Protein AF-A0A5B1BKV6-F1 (afdb_monomer_lite)

Structure (mmCIF, N/CA/C/O backbone):
data_AF-A0A5B1BKV6-F1
#
_entry.id   AF-A0A5B1BKV6-F1
#
loop_
_atom_site.group_PDB
_atom_site.id
_atom_site.type_symbol
_atom_site.label_atom_id
_atom_site.label_alt_id
_atom_site.label_comp_id
_atom_site.label_asym_id
_atom_site.label_entity_id
_atom_site.label_seq_id
_atom_site.pdbx_PDB_ins_code
_atom_site.Cartn_x
_atom_site.Cartn_y
_atom_site.Cartn_z
_atom_site.occupancy
_atom_site.B_iso_or_equiv
_atom_site.auth_seq_id
_atom_site.auth_comp_id
_atom_site.auth_asym_id
_atom_site.auth_atom_id
_atom_site.pdbx_PDB_model_num
ATOM 1 N N . MET A 1 1 ? 5.006 -8.415 22.765 1.00 54.56 1 MET A N 1
ATOM 2 C CA . MET A 1 1 ? 5.811 -8.311 21.528 1.00 54.56 1 MET A CA 1
ATOM 3 C C . MET A 1 1 ? 5.985 -6.823 21.275 1.00 54.56 1 MET A C 1
ATOM 5 O O . MET A 1 1 ? 4.999 -6.118 21.429 1.00 54.56 1 MET A O 1
ATOM 9 N N . THR A 1 2 ? 7.197 -6.319 21.051 1.00 62.88 2 THR A N 1
ATOM 10 C CA . THR A 1 2 ? 7.421 -4.877 20.817 1.00 62.88 2 THR A CA 1
ATOM 11 C C . THR A 1 2 ? 7.081 -4.514 19.367 1.00 62.88 2 THR A C 1
ATOM 13 O O . THR A 1 2 ? 7.150 -5.390 18.504 1.00 62.88 2 THR A O 1
ATOM 16 N N . ALA A 1 3 ? 6.753 -3.247 19.082 1.00 63.59 3 ALA A N 1
ATOM 17 C CA . ALA A 1 3 ? 6.485 -2.768 17.716 1.00 63.59 3 ALA A CA 1
ATOM 18 C C . ALA A 1 3 ? 7.642 -3.103 16.749 1.00 63.59 3 ALA A C 1
ATOM 20 O O . ALA A 1 3 ? 7.423 -3.641 15.666 1.00 63.59 3 ALA A O 1
ATOM 21 N N . ALA A 1 4 ? 8.888 -2.943 17.211 1.00 63.50 4 ALA A N 1
ATOM 22 C CA . ALA A 1 4 ? 10.088 -3.338 16.471 1.00 63.50 4 ALA A CA 1
ATOM 23 C C . ALA A 1 4 ? 10.109 -4.836 16.095 1.00 63.50 4 ALA A C 1
ATOM 25 O O . ALA A 1 4 ? 10.379 -5.188 14.949 1.00 63.50 4 ALA A O 1
ATOM 26 N N . ALA A 1 5 ? 9.756 -5.729 17.029 1.00 63.16 5 ALA A N 1
ATOM 27 C CA . ALA A 1 5 ? 9.728 -7.170 16.767 1.00 63.16 5 ALA A CA 1
ATOM 28 C C . ALA A 1 5 ? 8.614 -7.574 15.781 1.00 63.16 5 ALA A C 1
ATOM 30 O O . ALA A 1 5 ? 8.755 -8.555 15.051 1.00 63.16 5 ALA A O 1
ATOM 31 N N . GLN A 1 6 ? 7.507 -6.828 15.748 1.00 66.25 6 GLN A N 1
ATOM 32 C CA . GLN A 1 6 ? 6.404 -7.054 14.814 1.00 66.25 6 GLN A CA 1
ATOM 33 C C . GLN A 1 6 ? 6.766 -6.595 13.391 1.00 66.25 6 GLN A C 1
ATOM 35 O O . GLN A 1 6 ? 6.514 -7.323 12.425 1.00 66.25 6 GLN A O 1
ATOM 40 N N . ASN A 1 7 ? 7.454 -5.458 13.267 1.00 72.25 7 ASN A N 1
A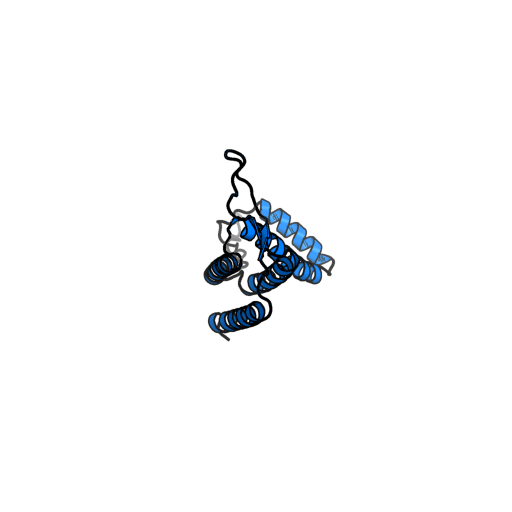TOM 41 C CA . ASN A 1 7 ? 7.959 -4.943 11.991 1.00 72.25 7 ASN A CA 1
ATOM 42 C C . ASN A 1 7 ? 9.016 -5.875 11.370 1.00 72.25 7 ASN A C 1
ATOM 44 O O . ASN A 1 7 ? 9.003 -6.108 10.157 1.00 72.25 7 ASN A O 1
ATOM 48 N N . ASP A 1 8 ? 9.852 -6.517 12.191 1.00 80.06 8 ASP A N 1
ATOM 49 C CA . ASP A 1 8 ? 10.825 -7.515 11.731 1.00 80.06 8 ASP A CA 1
ATOM 50 C C . ASP A 1 8 ? 10.173 -8.746 11.082 1.00 80.06 8 ASP A C 1
ATOM 52 O O . ASP A 1 8 ? 10.667 -9.259 10.069 1.00 80.06 8 ASP A O 1
ATOM 56 N N . ILE A 1 9 ? 9.046 -9.220 11.626 1.00 86.50 9 ILE A N 1
ATOM 57 C CA . ILE A 1 9 ? 8.298 -10.357 11.067 1.00 86.50 9 ILE A CA 1
ATOM 58 C C . ILE A 1 9 ? 7.750 -9.997 9.682 1.00 86.50 9 ILE A C 1
ATOM 60 O O . ILE A 1 9 ? 7.903 -10.776 8.734 1.00 86.50 9 ILE A O 1
ATOM 64 N N . ILE A 1 10 ? 7.164 -8.803 9.545 1.00 85.69 10 ILE A N 1
ATOM 65 C CA . ILE A 1 10 ? 6.648 -8.288 8.270 1.00 85.69 10 ILE A CA 1
ATOM 66 C C . ILE A 1 10 ? 7.789 -8.173 7.248 1.00 85.69 10 ILE A C 1
ATOM 68 O O . ILE A 1 10 ? 7.695 -8.707 6.139 1.00 85.69 10 ILE A O 1
ATOM 72 N N . ALA A 1 11 ? 8.917 -7.576 7.638 1.00 86.31 11 ALA A N 1
ATOM 73 C CA . ALA A 1 11 ? 10.081 -7.420 6.769 1.00 86.31 11 ALA A CA 1
ATOM 74 C C . ALA A 1 11 ? 10.667 -8.768 6.308 1.00 86.31 11 ALA A C 1
ATOM 76 O O . ALA A 1 11 ? 11.107 -8.908 5.160 1.00 86.31 11 ALA A O 1
ATOM 77 N N . GLN A 1 12 ? 10.690 -9.786 7.172 1.00 88.19 12 GLN A N 1
ATOM 78 C CA . GLN A 1 12 ? 11.115 -11.138 6.797 1.00 88.19 12 GLN A CA 1
ATOM 79 C C . GLN A 1 12 ? 10.135 -11.805 5.825 1.00 88.19 12 GLN A C 1
ATOM 81 O O . GLN A 1 12 ? 10.570 -12.386 4.824 1.00 88.19 12 GLN A O 1
ATOM 86 N N . ALA A 1 13 ? 8.828 -11.702 6.080 1.00 91.12 13 ALA A N 1
ATOM 87 C CA . ALA A 1 13 ? 7.797 -12.260 5.209 1.00 91.12 13 ALA A CA 1
ATOM 88 C C . ALA A 1 13 ? 7.852 -11.640 3.804 1.00 91.12 13 ALA A C 1
ATOM 90 O O . ALA A 1 13 ? 7.866 -12.366 2.804 1.00 91.12 13 ALA A O 1
ATOM 91 N N . ARG A 1 14 ? 7.989 -10.312 3.729 1.00 92.81 14 ARG A N 1
ATOM 92 C CA . ARG A 1 14 ? 8.153 -9.563 2.480 1.00 92.81 14 ARG A CA 1
ATOM 93 C C . ARG A 1 14 ? 9.389 -10.007 1.704 1.00 92.81 14 ARG A C 1
ATOM 95 O O . ARG A 1 14 ? 9.282 -10.347 0.526 1.00 92.81 14 ARG A O 1
ATOM 102 N N . ARG A 1 15 ? 10.555 -10.072 2.363 1.00 89.75 15 ARG A N 1
ATOM 103 C CA . ARG A 1 15 ? 11.808 -10.538 1.739 1.00 89.75 15 ARG A CA 1
ATOM 104 C C . ARG A 1 15 ? 11.669 -11.946 1.167 1.00 89.75 15 ARG A C 1
ATOM 106 O O . ARG A 1 15 ? 12.053 -12.178 0.024 1.00 89.75 15 ARG A O 1
ATOM 113 N N . ARG A 1 16 ? 11.076 -12.870 1.930 1.00 93.31 16 ARG A N 1
ATOM 114 C CA . ARG A 1 16 ? 10.832 -14.245 1.475 1.00 93.31 16 ARG A CA 1
ATOM 115 C C . ARG A 1 16 ? 9.914 -14.279 0.253 1.00 93.31 16 ARG A C 1
ATOM 117 O O . ARG A 1 16 ? 10.202 -14.998 -0.700 1.00 93.31 16 ARG A O 1
ATOM 124 N N . TYR A 1 17 ? 8.834 -13.499 0.264 1.00 93.69 17 TYR A N 1
ATOM 125 C CA . TYR A 1 17 ? 7.894 -13.453 -0.852 1.00 93.69 17 TYR A CA 1
ATOM 126 C C . TYR A 1 17 ? 8.541 -12.908 -2.129 1.00 93.69 17 TYR A C 1
ATOM 128 O O . TYR A 1 17 ? 8.431 -13.550 -3.171 1.00 93.69 17 TYR A O 1
ATOM 136 N N . LEU A 1 18 ? 9.235 -11.769 -2.047 1.00 90.81 18 LEU A N 1
ATOM 137 C CA . LEU A 1 18 ? 9.872 -11.124 -3.202 1.00 90.81 18 LEU A CA 1
ATOM 138 C C . LEU A 1 18 ? 11.032 -11.949 -3.773 1.00 90.81 18 LEU A C 1
ATOM 140 O O . LEU A 1 18 ? 11.260 -11.916 -4.978 1.00 90.81 18 LEU A O 1
ATOM 144 N N . ALA A 1 19 ? 11.734 -12.719 -2.936 1.00 90.44 19 ALA A N 1
ATOM 145 C CA . ALA A 1 19 ? 12.752 -13.659 -3.401 1.00 90.44 19 ALA A CA 1
ATOM 146 C C . ALA A 1 19 ? 12.149 -14.805 -4.232 1.00 90.44 19 ALA A C 1
ATOM 148 O O . ALA A 1 19 ? 12.733 -15.214 -5.231 1.00 90.44 19 ALA A O 1
ATOM 149 N N . ALA A 1 20 ? 10.976 -15.309 -3.836 1.00 92.25 20 ALA A N 1
ATOM 150 C CA . ALA A 1 20 ? 10.273 -16.369 -4.560 1.00 92.25 20 ALA A CA 1
ATOM 151 C C . ALA A 1 20 ? 9.457 -15.852 -5.761 1.00 92.25 20 ALA A C 1
ATOM 153 O O . ALA A 1 20 ? 9.204 -16.602 -6.699 1.00 92.25 20 ALA A O 1
ATOM 154 N N . ASN A 1 21 ? 9.042 -14.583 -5.731 1.00 91.38 21 ASN A N 1
ATOM 155 C CA . ASN A 1 21 ? 8.160 -13.956 -6.717 1.00 91.38 21 ASN A CA 1
ATOM 156 C C . ASN A 1 21 ? 8.748 -12.602 -7.149 1.00 91.38 21 ASN A C 1
ATOM 158 O O . ASN A 1 21 ? 8.219 -11.553 -6.766 1.00 91.38 21 ASN A O 1
ATOM 162 N N . PRO A 1 22 ? 9.868 -12.596 -7.895 1.00 86.31 22 PRO A N 1
ATOM 163 C CA . PRO A 1 22 ? 10.476 -11.353 -8.339 1.00 86.31 22 PRO A CA 1
ATOM 164 C C . PRO A 1 22 ? 9.510 -10.592 -9.252 1.00 86.31 22 PRO A C 1
ATOM 166 O O . PRO A 1 22 ? 8.903 -11.178 -10.150 1.00 86.31 22 PRO A O 1
ATOM 169 N N . LEU A 1 23 ? 9.393 -9.278 -9.040 1.00 84.50 23 LEU A N 1
ATOM 170 C CA . LEU A 1 23 ? 8.599 -8.411 -9.907 1.00 84.50 23 LEU A CA 1
ATOM 171 C C . LEU A 1 23 ? 9.153 -8.490 -11.330 1.00 84.50 23 LEU A C 1
ATOM 173 O O . LEU A 1 23 ? 10.286 -8.078 -11.593 1.00 84.50 23 LEU A O 1
ATOM 177 N N . ARG A 1 24 ? 8.348 -9.009 -12.256 1.00 87.12 24 ARG A N 1
ATOM 178 C CA . ARG A 1 24 ? 8.741 -9.064 -13.661 1.00 87.12 24 ARG A CA 1
ATOM 179 C C . ARG A 1 24 ? 8.646 -7.669 -14.257 1.00 87.12 24 ARG A C 1
ATOM 181 O O . ARG A 1 24 ? 7.610 -7.016 -14.160 1.00 87.12 24 ARG A O 1
ATOM 188 N N . ILE A 1 25 ? 9.723 -7.233 -14.897 1.00 82.00 25 ILE A N 1
ATOM 189 C CA . ILE A 1 25 ? 9.786 -5.961 -15.612 1.00 82.00 25 ILE A CA 1
ATOM 190 C C . ILE A 1 25 ? 10.032 -6.281 -17.079 1.00 82.00 25 ILE A C 1
ATOM 192 O O . ILE A 1 25 ? 11.061 -6.850 -17.435 1.00 82.00 25 ILE A O 1
ATOM 196 N N . ASN A 1 26 ? 9.069 -5.921 -17.917 1.00 81.44 26 ASN A N 1
ATOM 197 C CA . ASN A 1 26 ? 9.193 -5.995 -19.362 1.00 81.44 26 ASN A CA 1
ATOM 198 C C . ASN A 1 26 ? 9.827 -4.702 -19.879 1.00 81.44 26 ASN A C 1
ATOM 200 O O . ASN A 1 26 ? 9.671 -3.640 -19.277 1.00 81.44 26 ASN A O 1
ATOM 204 N N . SER A 1 27 ? 10.510 -4.773 -21.015 1.00 80.19 27 SER A N 1
ATOM 205 C CA . SER A 1 27 ? 11.039 -3.605 -21.715 1.00 80.19 27 SER A CA 1
ATOM 206 C C . SER A 1 27 ? 10.430 -3.521 -23.108 1.00 80.19 27 SER A C 1
ATOM 208 O O . SER A 1 27 ? 10.460 -4.483 -23.873 1.00 80.19 27 SER A O 1
ATOM 210 N N . ALA A 1 28 ? 9.872 -2.359 -23.435 1.00 78.94 28 ALA A N 1
ATOM 211 C CA . ALA A 1 28 ? 9.449 -2.029 -24.784 1.00 78.94 28 ALA A CA 1
ATOM 212 C C . ALA A 1 28 ? 10.518 -1.135 -25.436 1.00 78.94 28 ALA A C 1
ATOM 214 O O . ALA A 1 28 ? 10.989 -0.188 -24.795 1.00 78.94 28 ALA A O 1
ATOM 215 N N . PRO A 1 29 ? 10.926 -1.411 -26.687 1.00 80.31 29 PRO A N 1
ATOM 216 C CA . PRO A 1 29 ? 11.796 -0.502 -27.417 1.00 80.31 29 PRO A CA 1
ATOM 217 C C . PRO A 1 29 ? 11.074 0.832 -27.631 1.00 80.31 29 PRO A C 1
ATOM 219 O O . PRO A 1 29 ? 9.879 0.862 -27.923 1.00 80.31 29 PRO A O 1
ATOM 222 N N . THR A 1 30 ? 11.806 1.932 -27.495 1.00 83.38 30 THR A N 1
ATOM 223 C CA . THR A 1 30 ? 11.300 3.285 -27.743 1.00 83.38 30 THR A CA 1
ATOM 224 C C . THR A 1 30 ? 12.109 3.944 -28.850 1.00 83.38 30 THR A C 1
ATOM 226 O O . THR A 1 30 ? 13.236 3.543 -29.154 1.00 83.38 30 THR A O 1
ATOM 229 N N . VAL A 1 31 ? 11.523 4.967 -29.464 1.00 84.06 31 VAL A N 1
ATOM 230 C CA . VAL A 1 31 ? 12.185 5.818 -30.451 1.00 84.06 31 VAL A CA 1
ATOM 231 C C . VAL A 1 31 ? 12.031 7.256 -29.986 1.00 84.06 31 VAL A C 1
ATOM 233 O O . VAL A 1 31 ? 10.930 7.681 -29.637 1.00 84.06 31 VAL A O 1
ATOM 236 N N . ASP A 1 32 ? 13.135 7.994 -29.967 1.00 81.12 32 ASP A N 1
ATOM 237 C CA . ASP A 1 32 ? 13.113 9.425 -29.703 1.00 81.12 32 ASP A CA 1
ATOM 238 C C . ASP A 1 32 ? 12.445 10.151 -30.881 1.00 81.12 32 ASP A C 1
ATOM 240 O O . ASP A 1 32 ? 12.893 10.056 -32.026 1.00 81.12 32 ASP A O 1
ATOM 244 N N . ILE A 1 33 ? 11.350 10.863 -30.606 1.00 80.12 33 ILE A N 1
ATOM 245 C CA . ILE A 1 33 ? 10.505 11.478 -31.643 1.00 80.12 33 ILE A CA 1
ATOM 246 C C . ILE A 1 33 ? 11.257 12.584 -32.401 1.00 80.12 33 ILE A C 1
ATOM 248 O O . ILE A 1 33 ? 10.994 12.801 -33.582 1.00 80.12 33 ILE A O 1
ATOM 252 N N . ALA A 1 34 ? 12.206 13.268 -31.755 1.00 83.31 34 ALA A N 1
ATOM 253 C CA . ALA A 1 34 ? 12.939 14.380 -32.355 1.00 83.31 34 ALA A CA 1
ATOM 254 C C . ALA A 1 34 ? 14.072 13.919 -33.289 1.00 83.31 34 ALA A C 1
ATOM 256 O O . ALA A 1 34 ? 14.367 14.583 -34.280 1.00 83.31 34 ALA A O 1
ATOM 257 N N . SER A 1 35 ? 14.713 12.791 -32.983 1.00 86.50 35 SER A N 1
ATOM 258 C CA . SER A 1 35 ? 15.902 12.297 -33.688 1.00 86.50 35 SER A CA 1
ATOM 259 C C . SER A 1 35 ? 15.676 11.016 -34.493 1.00 86.50 35 SER A C 1
ATOM 261 O O . SER A 1 35 ? 16.543 10.646 -35.286 1.00 86.50 35 SER A O 1
ATOM 263 N N . GLY A 1 36 ? 14.550 10.320 -34.296 1.00 82.50 36 GLY A N 1
ATOM 264 C CA . GLY A 1 36 ? 14.230 9.049 -34.955 1.00 82.50 36 GLY A CA 1
ATOM 265 C C . GLY A 1 36 ? 15.143 7.884 -34.551 1.00 82.50 36 GLY A C 1
ATOM 266 O O . GLY A 1 36 ? 15.101 6.821 -35.170 1.00 82.50 36 GLY A O 1
ATOM 267 N N . LYS A 1 37 ? 15.994 8.077 -33.537 1.00 88.50 37 LYS A N 1
ATOM 268 C CA . LYS A 1 37 ? 16.944 7.076 -33.042 1.00 88.50 37 LYS A CA 1
ATOM 269 C C . LYS A 1 37 ? 16.323 6.239 -31.920 1.00 88.50 37 LYS A C 1
ATOM 271 O O . LYS A 1 37 ? 15.388 6.706 -31.268 1.00 88.50 37 LYS A O 1
ATOM 276 N N . PRO A 1 38 ? 16.844 5.024 -31.660 1.00 84.88 38 PRO A N 1
ATOM 277 C CA . PRO A 1 38 ? 16.451 4.254 -30.483 1.00 84.88 38 PRO A CA 1
ATOM 278 C C . PRO A 1 38 ? 16.605 5.097 -29.211 1.00 84.88 38 PRO A C 1
ATOM 280 O O . PRO A 1 38 ? 17.678 5.653 -28.969 1.00 84.88 38 PRO A O 1
ATOM 283 N N . GLY A 1 39 ? 15.523 5.213 -28.443 1.00 83.00 39 GLY A N 1
ATOM 284 C CA . GLY A 1 39 ? 15.503 5.876 -27.142 1.00 83.00 39 GLY A CA 1
ATOM 285 C C . GLY A 1 39 ? 15.813 4.905 -26.000 1.00 83.00 39 GLY A C 1
ATOM 286 O O . GLY A 1 39 ? 16.123 3.730 -26.220 1.00 83.00 39 GLY A O 1
ATOM 287 N N . GLU A 1 40 ? 15.707 5.386 -24.759 1.00 80.19 40 GLU A N 1
ATOM 288 C CA . GLU A 1 40 ? 15.801 4.504 -23.594 1.00 80.19 40 GLU A CA 1
ATOM 289 C C . GLU A 1 40 ? 14.599 3.545 -23.532 1.00 80.19 40 GLU A C 1
ATOM 291 O O . GLU A 1 40 ? 13.452 3.997 -23.627 1.00 80.19 40 GLU A O 1
ATOM 296 N N . PRO A 1 41 ? 14.818 2.225 -23.357 1.00 80.06 41 PRO A N 1
ATOM 297 C CA . PRO A 1 41 ? 13.732 1.255 -23.302 1.00 80.06 41 PRO A CA 1
ATOM 298 C C . PRO A 1 41 ? 12.728 1.596 -22.201 1.00 80.06 41 PRO A C 1
ATOM 300 O O . PRO A 1 41 ? 13.097 1.745 -21.034 1.00 80.06 41 PRO A O 1
ATOM 303 N N . PHE A 1 42 ? 11.447 1.648 -22.555 1.00 80.81 42 PHE A N 1
ATOM 304 C CA . PHE A 1 42 ? 10.382 1.904 -21.596 1.00 80.81 42 PHE A CA 1
ATOM 305 C C . PHE A 1 42 ? 10.140 0.644 -20.767 1.00 80.81 42 PHE A C 1
ATOM 307 O O . PHE A 1 42 ? 9.849 -0.427 -21.310 1.00 80.81 42 PHE A O 1
ATOM 314 N N . ARG A 1 43 ? 10.299 0.753 -19.446 1.00 79.12 43 ARG A N 1
ATOM 315 C CA . ARG A 1 43 ? 10.142 -0.369 -18.518 1.00 79.12 43 ARG A CA 1
ATOM 316 C C . ARG A 1 43 ? 8.700 -0.451 -18.042 1.00 79.12 43 ARG A C 1
ATOM 318 O O . ARG A 1 43 ? 8.195 0.467 -17.409 1.00 79.12 43 ARG A O 1
ATOM 325 N N . ILE A 1 44 ? 8.054 -1.577 -18.322 1.00 80.31 44 ILE A N 1
ATOM 326 C CA . ILE A 1 44 ? 6.677 -1.852 -17.921 1.00 80.31 44 ILE A CA 1
ATOM 327 C C . ILE A 1 44 ? 6.683 -3.030 -16.945 1.00 80.31 44 ILE A C 1
ATOM 329 O O . ILE A 1 44 ? 6.952 -4.163 -17.354 1.00 80.31 44 ILE A O 1
ATOM 333 N N . PRO A 1 45 ? 6.379 -2.812 -15.661 1.00 81.50 45 PRO A N 1
ATOM 334 C CA . PRO A 1 45 ? 6.201 -3.900 -14.712 1.00 81.50 45 PRO A CA 1
ATOM 335 C C . PRO A 1 45 ? 4.9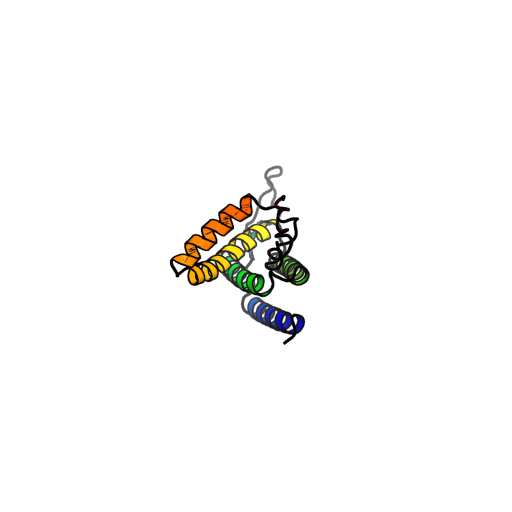99 -4.757 -15.113 1.00 81.50 45 PRO A C 1
ATOM 337 O O . PRO A 1 45 ? 3.997 -4.264 -15.637 1.00 81.50 45 PRO A O 1
ATOM 340 N N . ASN A 1 46 ? 5.076 -6.054 -14.839 1.00 88.44 46 ASN A N 1
ATOM 341 C CA . ASN A 1 46 ? 3.929 -6.928 -14.986 1.00 88.44 46 ASN A CA 1
ATOM 342 C C . ASN A 1 46 ? 2.803 -6.442 -14.061 1.00 88.44 46 ASN A C 1
ATOM 344 O O . ASN A 1 46 ? 2.959 -6.382 -12.840 1.00 88.44 46 ASN A O 1
ATOM 348 N N . ILE A 1 47 ? 1.666 -6.089 -14.661 1.00 84.88 47 ILE A N 1
ATOM 349 C CA . ILE A 1 47 ? 0.535 -5.493 -13.944 1.00 84.88 47 ILE A CA 1
ATOM 350 C C . ILE A 1 47 ? -0.031 -6.462 -12.900 1.00 84.88 47 ILE A C 1
ATOM 352 O O . ILE A 1 47 ? -0.372 -6.030 -11.803 1.00 84.88 47 ILE A O 1
ATOM 356 N N . GLY A 1 48 ? -0.090 -7.762 -13.208 1.00 86.50 48 GLY A N 1
ATOM 357 C CA . GLY A 1 48 ? -0.583 -8.775 -12.272 1.00 86.50 48 GLY A CA 1
ATOM 358 C C . GLY A 1 48 ? 0.304 -8.893 -11.032 1.00 86.50 48 GLY A C 1
ATOM 359 O O . GLY A 1 48 ? -0.195 -8.865 -9.909 1.00 86.50 48 GLY A O 1
ATOM 360 N N . ASP A 1 49 ? 1.624 -8.935 -11.220 1.00 89.25 49 ASP A N 1
ATOM 361 C CA . ASP A 1 49 ? 2.578 -8.979 -10.105 1.00 89.25 49 ASP A CA 1
ATOM 362 C C . ASP A 1 49 ? 2.469 -7.715 -9.238 1.00 89.25 49 ASP A C 1
ATOM 364 O O . ASP A 1 49 ? 2.441 -7.797 -8.008 1.00 89.25 49 ASP A O 1
ATOM 368 N N . MET A 1 50 ? 2.344 -6.543 -9.871 1.00 88.31 50 MET A N 1
ATOM 369 C CA . MET A 1 50 ? 2.195 -5.271 -9.164 1.00 88.31 50 MET A CA 1
ATOM 370 C C . MET A 1 50 ? 0.896 -5.198 -8.362 1.00 88.31 50 MET A C 1
ATOM 372 O O . MET A 1 50 ? 0.905 -4.705 -7.237 1.00 88.31 50 MET A O 1
ATOM 376 N N . GLN A 1 51 ? -0.213 -5.702 -8.906 1.00 89.06 51 GLN A N 1
ATOM 377 C CA . GLN A 1 51 ? -1.482 -5.779 -8.183 1.00 89.06 51 GLN A CA 1
ATOM 378 C C . GLN A 1 51 ? -1.341 -6.625 -6.917 1.00 89.06 51 GLN A C 1
ATOM 380 O O . GLN A 1 51 ? -1.751 -6.197 -5.841 1.00 89.06 51 GLN A O 1
ATOM 385 N N . ILE A 1 52 ? -0.703 -7.794 -7.023 1.00 91.06 52 ILE A N 1
ATOM 386 C CA . ILE A 1 52 ? -0.506 -8.694 -5.882 1.00 91.06 52 ILE A CA 1
ATOM 387 C C . ILE A 1 52 ? 0.400 -8.052 -4.825 1.00 91.06 52 ILE A C 1
ATOM 389 O O . ILE A 1 52 ? 0.080 -8.098 -3.635 1.00 91.06 52 ILE A O 1
ATOM 393 N N . ILE A 1 53 ? 1.520 -7.449 -5.238 1.00 92.44 53 ILE A N 1
ATOM 394 C CA . ILE A 1 53 ? 2.436 -6.756 -4.321 1.00 92.44 53 ILE A CA 1
ATOM 395 C C . ILE A 1 53 ? 1.733 -5.567 -3.660 1.00 92.44 53 ILE A C 1
ATOM 397 O O . ILE A 1 53 ? 1.816 -5.426 -2.443 1.00 92.44 53 ILE A O 1
ATOM 401 N N . GLY A 1 54 ? 0.995 -4.762 -4.427 1.00 91.56 54 GLY A N 1
ATOM 402 C CA . GLY A 1 54 ? 0.209 -3.642 -3.912 1.00 91.56 54 GLY A CA 1
ATOM 403 C C . GLY A 1 54 ? -0.772 -4.094 -2.835 1.00 91.56 54 GLY A C 1
ATOM 404 O O . GLY A 1 54 ? -0.742 -3.571 -1.725 1.00 91.56 54 GLY A O 1
ATOM 405 N N . CYS A 1 55 ? -1.560 -5.141 -3.092 1.00 91.19 55 CYS A N 1
ATOM 406 C CA . CYS A 1 55 ? -2.486 -5.672 -2.092 1.00 91.19 55 CYS A CA 1
ATOM 407 C C . CYS A 1 55 ? -1.782 -6.121 -0.801 1.00 91.19 55 CYS A C 1
ATOM 409 O O . CYS A 1 55 ? -2.292 -5.873 0.289 1.00 91.19 55 CYS A O 1
ATOM 411 N N . LYS A 1 56 ? -0.601 -6.749 -0.903 1.00 92.88 56 LYS A N 1
ATOM 412 C CA . LYS A 1 56 ? 0.196 -7.153 0.270 1.00 92.88 56 LYS A CA 1
ATOM 413 C C . LYS A 1 56 ? 0.701 -5.947 1.054 1.00 92.88 56 LYS A C 1
ATOM 415 O O . LYS A 1 56 ? 0.532 -5.914 2.267 1.00 92.88 56 LYS A O 1
ATOM 420 N N . LEU A 1 57 ? 1.242 -4.946 0.362 1.00 93.44 57 LEU A N 1
ATOM 421 C CA . LEU A 1 57 ? 1.675 -3.693 0.976 1.00 93.44 57 LEU A CA 1
ATOM 422 C C . LEU A 1 57 ? 0.513 -2.947 1.647 1.00 93.44 57 LEU A C 1
ATOM 424 O O . LEU A 1 57 ? 0.743 -2.290 2.653 1.00 93.44 57 LEU A O 1
ATOM 428 N N . GLY A 1 58 ? -0.723 -3.092 1.158 1.00 92.69 58 GLY A N 1
ATOM 429 C CA . GLY A 1 58 ? -1.921 -2.584 1.836 1.00 92.69 58 GLY A CA 1
ATOM 430 C C . GLY A 1 58 ? -2.195 -3.245 3.182 1.00 92.69 58 GLY A C 1
ATOM 431 O O . GLY A 1 58 ? -2.575 -2.558 4.124 1.00 92.69 58 GLY A O 1
ATOM 432 N N . MET A 1 59 ? -1.952 -4.551 3.310 1.00 92.25 59 MET A N 1
ATOM 433 C CA . MET A 1 59 ? -2.073 -5.233 4.605 1.00 92.25 59 MET A CA 1
ATOM 434 C C . MET A 1 59 ? -0.965 -4.802 5.567 1.00 92.25 59 MET A C 1
ATOM 436 O O . MET A 1 59 ? -1.227 -4.628 6.753 1.00 92.25 59 MET A O 1
ATOM 440 N N . GLU A 1 60 ? 0.255 -4.600 5.055 1.00 91.31 60 GLU A N 1
ATOM 441 C CA . GLU A 1 60 ? 1.359 -4.043 5.847 1.00 91.31 60 GLU A CA 1
ATOM 442 C C . GLU A 1 60 ? 1.016 -2.635 6.338 1.00 91.31 60 GLU A C 1
ATOM 444 O O . GLU A 1 60 ? 1.163 -2.365 7.524 1.00 91.31 60 GLU A O 1
ATOM 449 N N . TYR A 1 61 ? 0.482 -1.779 5.460 1.00 91.38 61 TYR A N 1
ATOM 450 C CA . TYR A 1 61 ? 0.080 -0.420 5.813 1.00 91.38 61 TYR A CA 1
ATOM 451 C C . TYR A 1 61 ? -0.960 -0.403 6.938 1.00 91.38 61 TYR A C 1
ATOM 453 O O . TYR A 1 61 ? -0.762 0.297 7.923 1.00 91.38 61 TYR A O 1
ATOM 461 N N . LEU A 1 62 ? -2.014 -1.226 6.866 1.00 89.12 62 LEU A N 1
ATOM 462 C CA . LEU A 1 62 ? -3.022 -1.305 7.937 1.00 89.12 62 LEU A CA 1
ATOM 463 C C . LEU A 1 62 ? -2.435 -1.720 9.295 1.00 89.12 62 LEU A C 1
ATOM 465 O O . LEU A 1 62 ? -2.977 -1.350 10.332 1.00 89.12 62 LEU A O 1
ATOM 469 N N . ALA A 1 63 ? -1.347 -2.492 9.302 1.00 87.50 63 ALA A N 1
ATOM 470 C CA . ALA A 1 63 ? -0.697 -2.921 10.534 1.00 87.50 63 ALA A CA 1
ATOM 471 C C . ALA A 1 63 ? 0.183 -1.832 11.168 1.00 87.50 63 ALA A C 1
ATOM 473 O O . ALA A 1 63 ? 0.454 -1.921 12.362 1.00 87.50 63 ALA A O 1
ATOM 474 N N . ILE A 1 64 ? 0.626 -0.834 10.395 1.00 86.31 64 ILE A N 1
ATOM 475 C CA . ILE A 1 64 ? 1.630 0.159 10.819 1.00 86.31 64 ILE A CA 1
ATOM 476 C C . ILE A 1 64 ? 1.158 1.612 10.688 1.00 86.31 64 ILE A C 1
ATOM 478 O O . ILE A 1 64 ? 1.884 2.510 11.082 1.00 86.31 64 ILE A O 1
ATOM 482 N N . CYS A 1 65 ? -0.036 1.878 10.146 1.00 87.62 65 CYS A N 1
ATOM 483 C CA . CYS A 1 65 ? -0.504 3.232 9.809 1.00 87.62 65 CYS A CA 1
ATOM 484 C C . CYS A 1 65 ? -0.678 4.188 11.001 1.00 87.62 65 CYS A C 1
ATOM 486 O O . CYS A 1 65 ? -1.037 5.341 10.796 1.00 87.62 65 CYS A O 1
ATOM 488 N N . HIS A 1 66 ? -0.482 3.705 12.226 1.00 84.88 66 HIS A N 1
ATOM 489 C CA . HIS A 1 66 ? -0.500 4.487 13.461 1.00 84.88 66 HIS A CA 1
ATOM 490 C C . HIS A 1 66 ? 0.901 4.961 13.896 1.00 84.88 66 HIS A C 1
ATOM 492 O O . HIS A 1 66 ? 1.013 5.642 14.909 1.00 84.88 66 HIS A O 1
ATOM 498 N N . ASP A 1 67 ? 1.954 4.563 13.176 1.00 86.00 67 ASP A N 1
ATOM 499 C CA . ASP A 1 67 ? 3.359 4.866 13.455 1.00 86.00 67 ASP A CA 1
ATOM 500 C C . ASP A 1 67 ? 3.983 5.537 12.219 1.00 86.00 67 ASP A C 1
ATOM 502 O O . ASP A 1 67 ? 4.212 4.897 11.188 1.00 86.00 67 ASP A O 1
ATOM 506 N N . ASP A 1 68 ? 4.229 6.844 12.317 1.00 86.00 68 ASP A N 1
ATOM 507 C CA . ASP A 1 68 ? 4.712 7.667 11.204 1.00 86.00 68 ASP A CA 1
ATOM 508 C C . ASP A 1 68 ? 6.097 7.233 10.702 1.00 86.00 68 ASP A C 1
ATOM 510 O O . ASP A 1 68 ? 6.333 7.197 9.488 1.00 86.00 68 ASP A O 1
ATOM 514 N N . ASP A 1 69 ? 6.993 6.835 11.609 1.00 88.31 69 ASP A N 1
ATOM 515 C CA . ASP A 1 69 ? 8.337 6.367 11.258 1.00 88.31 69 ASP A CA 1
ATOM 516 C C . ASP A 1 69 ? 8.247 5.046 10.479 1.00 88.31 69 ASP A C 1
ATOM 518 O O . ASP A 1 69 ? 8.896 4.866 9.437 1.00 88.31 69 ASP A O 1
ATOM 522 N N . ALA A 1 70 ? 7.381 4.132 10.929 1.00 86.19 70 ALA A N 1
ATOM 523 C CA . ALA A 1 70 ? 7.134 2.870 10.238 1.00 86.19 70 ALA A CA 1
ATOM 524 C C . ALA A 1 70 ? 6.495 3.086 8.855 1.00 86.19 70 ALA A C 1
ATOM 526 O O . ALA A 1 70 ? 6.870 2.419 7.882 1.00 86.19 70 ALA A O 1
ATOM 527 N N . VAL A 1 71 ? 5.565 4.039 8.731 1.00 89.25 71 VAL A N 1
ATOM 528 C CA . VAL A 1 71 ? 4.973 4.419 7.439 1.00 89.25 71 VAL A CA 1
ATOM 529 C C . VAL A 1 71 ? 6.036 4.991 6.503 1.00 89.25 71 VAL A C 1
ATOM 531 O O . VAL A 1 71 ? 6.077 4.617 5.328 1.00 89.25 71 VAL A O 1
ATOM 534 N N . GLN A 1 72 ? 6.938 5.840 6.996 1.00 89.25 72 GLN A N 1
ATOM 535 C CA . GLN A 1 72 ? 8.021 6.392 6.185 1.00 89.25 72 GLN A CA 1
ATOM 536 C C . GLN A 1 72 ? 8.968 5.292 5.673 1.00 89.25 72 GLN A C 1
ATOM 538 O O . GLN A 1 72 ? 9.331 5.279 4.490 1.00 89.25 72 GLN A O 1
ATOM 543 N N . GLU A 1 73 ? 9.332 4.323 6.516 1.00 89.62 73 GLU A N 1
ATOM 544 C CA . GLU A 1 73 ? 10.127 3.162 6.097 1.00 89.62 73 GLU A CA 1
ATOM 545 C C . GLU A 1 73 ? 9.385 2.297 5.061 1.00 89.62 73 GLU A C 1
ATOM 547 O O . GLU A 1 73 ? 9.976 1.811 4.085 1.00 89.62 73 GLU A O 1
ATOM 552 N N . TRP A 1 74 ? 8.073 2.135 5.220 1.00 92.50 74 TRP A N 1
ATOM 553 C CA . TRP A 1 74 ? 7.231 1.423 4.263 1.00 92.50 74 TRP A CA 1
ATOM 554 C C . TRP A 1 74 ? 7.163 2.132 2.901 1.00 92.50 74 TRP A C 1
ATOM 556 O O . TRP A 1 74 ? 7.293 1.469 1.867 1.00 92.50 74 TRP A O 1
ATOM 566 N N . ILE A 1 75 ? 7.075 3.467 2.867 1.00 91.12 75 ILE A N 1
ATOM 567 C CA . ILE A 1 75 ? 7.159 4.248 1.620 1.00 91.12 75 ILE A CA 1
ATOM 568 C C . ILE A 1 75 ? 8.517 4.012 0.945 1.00 91.12 75 ILE A C 1
ATOM 570 O O . ILE A 1 75 ? 8.574 3.710 -0.251 1.00 91.12 75 ILE A O 1
ATOM 574 N N . ASN A 1 76 ? 9.614 4.073 1.707 1.00 90.81 76 ASN A N 1
ATOM 575 C CA . ASN A 1 76 ? 10.963 3.800 1.196 1.00 90.81 76 ASN A CA 1
ATOM 576 C C . ASN A 1 76 ? 11.094 2.376 0.640 1.00 90.81 76 ASN A C 1
ATOM 578 O O . ASN A 1 76 ? 11.714 2.158 -0.405 1.00 90.81 76 ASN A O 1
ATOM 582 N N . THR A 1 77 ? 10.454 1.406 1.289 1.00 90.12 77 THR A N 1
ATOM 583 C CA . THR A 1 77 ? 10.373 0.027 0.806 1.00 90.12 77 THR A CA 1
ATOM 584 C C . THR A 1 77 ? 9.629 -0.054 -0.528 1.00 90.12 77 THR A C 1
ATOM 586 O O . THR A 1 77 ? 10.123 -0.685 -1.465 1.00 90.12 77 THR A O 1
ATOM 589 N N . ALA A 1 78 ? 8.465 0.588 -0.649 1.00 91.19 78 ALA A N 1
ATOM 590 C CA . ALA A 1 78 ? 7.692 0.613 -1.890 1.00 91.19 78 ALA A CA 1
ATOM 591 C C . ALA A 1 78 ? 8.497 1.244 -3.044 1.00 91.19 78 ALA A C 1
ATOM 593 O O . ALA A 1 78 ? 8.531 0.697 -4.151 1.00 91.19 78 ALA A O 1
ATOM 594 N N . MET A 1 79 ? 9.230 2.328 -2.764 1.00 89.88 79 MET A N 1
ATOM 595 C CA . MET A 1 79 ? 10.165 2.939 -3.715 1.00 89.88 79 MET A CA 1
ATOM 596 C C . MET A 1 79 ? 11.282 1.977 -4.132 1.00 89.88 79 MET A C 1
ATOM 598 O O . MET A 1 79 ? 11.574 1.857 -5.322 1.00 89.88 79 MET A O 1
ATOM 602 N N . ALA A 1 80 ? 11.877 1.248 -3.185 1.00 88.00 80 ALA A N 1
ATOM 603 C CA . ALA A 1 80 ? 12.945 0.290 -3.467 1.00 88.00 80 ALA A CA 1
ATOM 604 C C . ALA A 1 80 ? 12.476 -0.913 -4.308 1.00 88.00 80 ALA A C 1
ATOM 606 O O . ALA A 1 80 ? 13.260 -1.458 -5.092 1.00 88.00 80 ALA A O 1
ATOM 607 N N . ILE A 1 81 ? 11.208 -1.318 -4.172 1.00 86.94 81 ILE A N 1
ATOM 608 C CA . ILE A 1 81 ? 10.591 -2.370 -4.993 1.00 86.94 81 ILE A CA 1
ATOM 609 C C . ILE A 1 81 ? 10.412 -1.886 -6.436 1.00 86.94 81 ILE A C 1
ATOM 611 O O . ILE A 1 81 ? 10.803 -2.593 -7.366 1.00 86.94 81 ILE A O 1
ATOM 615 N N . MET A 1 82 ? 9.842 -0.692 -6.627 1.00 85.75 82 MET A N 1
ATOM 616 C CA . MET A 1 82 ? 9.477 -0.193 -7.959 1.00 85.75 82 MET A CA 1
ATOM 617 C C . MET A 1 82 ? 10.650 0.396 -8.735 1.00 85.75 82 MET A C 1
ATOM 619 O O . MET A 1 82 ? 10.698 0.250 -9.954 1.00 85.75 82 MET A O 1
ATOM 623 N N . LYS A 1 83 ? 11.599 1.041 -8.042 1.00 82.19 83 LYS A N 1
ATOM 624 C CA . LYS A 1 83 ? 12.782 1.704 -8.625 1.00 82.19 83 LYS A CA 1
ATOM 625 C C . LYS A 1 83 ? 12.451 2.742 -9.711 1.00 82.19 83 LYS A C 1
ATOM 627 O O . LYS A 1 83 ? 13.318 3.090 -10.506 1.00 82.19 83 LYS A O 1
ATOM 632 N N . ASP A 1 84 ? 11.208 3.217 -9.733 1.00 80.31 84 ASP A N 1
ATOM 633 C CA . ASP A 1 84 ? 10.662 4.180 -10.687 1.00 80.31 84 ASP A CA 1
ATOM 634 C C . ASP A 1 84 ? 9.522 4.967 -10.002 1.00 80.31 84 ASP A C 1
ATOM 636 O O . ASP A 1 84 ? 8.521 4.360 -9.594 1.00 80.31 84 ASP A O 1
ATOM 640 N N . PRO A 1 85 ? 9.646 6.300 -9.858 1.00 79.19 85 PRO A N 1
ATOM 641 C CA . PRO A 1 85 ? 8.617 7.138 -9.242 1.00 79.19 85 PRO A CA 1
ATOM 642 C C . PRO A 1 85 ? 7.271 7.135 -9.981 1.00 79.19 85 PRO A C 1
ATOM 644 O O . PRO A 1 85 ? 6.223 7.209 -9.342 1.00 79.19 85 PRO A O 1
ATOM 647 N N . GLY A 1 86 ? 7.268 7.022 -11.313 1.00 78.69 86 GLY A N 1
ATOM 648 C CA . GLY A 1 86 ? 6.039 6.995 -12.110 1.00 78.69 86 GLY A CA 1
ATOM 649 C C . GLY A 1 86 ? 5.224 5.726 -11.864 1.00 78.69 86 GLY A C 1
ATOM 650 O O . GLY A 1 86 ? 3.993 5.756 -11.825 1.00 78.69 86 GLY A O 1
ATOM 651 N N . LEU A 1 87 ? 5.909 4.610 -11.616 1.00 82.94 87 LEU A N 1
ATOM 652 C CA . LEU A 1 87 ? 5.269 3.334 -11.300 1.00 82.94 87 LEU A CA 1
ATOM 653 C C . LEU A 1 87 ? 4.838 3.231 -9.829 1.00 82.94 87 LEU A C 1
ATOM 655 O O . LEU A 1 87 ? 3.947 2.442 -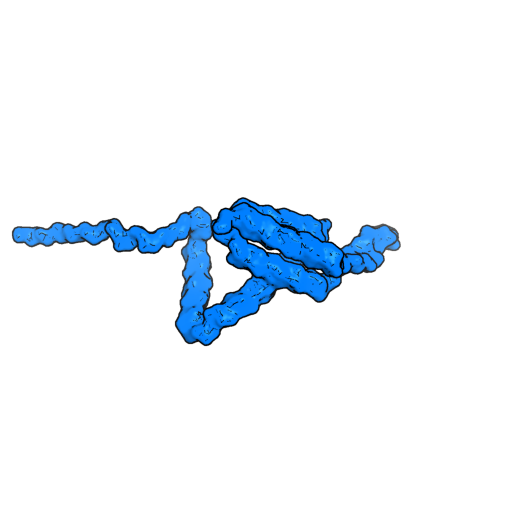9.508 1.00 82.94 87 LEU A O 1
ATOM 659 N N . LEU A 1 88 ? 5.419 4.044 -8.943 1.00 87.31 88 LEU A N 1
ATOM 660 C CA . LEU A 1 88 ? 5.061 4.089 -7.525 1.00 87.31 88 LEU A CA 1
ATOM 661 C C . LEU A 1 88 ? 3.604 4.521 -7.308 1.00 87.31 88 LEU A C 1
ATOM 663 O O . LEU A 1 88 ? 2.895 3.906 -6.515 1.00 87.31 88 LEU A O 1
ATOM 667 N N . GLY A 1 89 ? 3.122 5.520 -8.054 1.00 83.62 89 GLY A N 1
ATOM 668 C CA . GLY A 1 89 ? 1.720 5.947 -7.974 1.00 83.62 89 GLY A CA 1
ATOM 669 C C . GLY A 1 89 ? 0.744 4.830 -8.363 1.00 83.62 89 GLY A C 1
ATOM 670 O O . GLY A 1 89 ? -0.279 4.625 -7.708 1.00 83.62 89 GLY A O 1
ATOM 671 N N . ILE A 1 90 ? 1.095 4.040 -9.384 1.00 85.38 90 ILE A N 1
ATOM 672 C CA . ILE A 1 90 ? 0.303 2.879 -9.814 1.00 85.38 90 ILE A CA 1
ATOM 673 C C . ILE A 1 90 ? 0.330 1.785 -8.738 1.00 85.38 90 ILE A C 1
ATOM 675 O O . ILE A 1 90 ? -0.701 1.170 -8.456 1.00 85.38 90 ILE A O 1
ATOM 679 N N . LEU A 1 91 ? 1.480 1.555 -8.098 1.00 90.19 91 LEU A N 1
ATOM 680 C CA . LEU A 1 91 ? 1.584 0.624 -6.976 1.00 90.19 91 LEU A CA 1
ATOM 681 C C . LEU A 1 91 ? 0.673 1.055 -5.816 1.00 90.19 91 LEU A C 1
ATOM 683 O O . LEU A 1 91 ? -0.107 0.234 -5.334 1.00 90.19 91 LEU A O 1
ATOM 687 N N . PHE A 1 92 ? 0.703 2.328 -5.411 1.00 91.25 92 PHE A N 1
ATOM 688 C CA . PHE A 1 92 ? -0.143 2.832 -4.325 1.00 91.25 92 PHE A CA 1
ATOM 689 C C . PHE A 1 92 ? -1.639 2.778 -4.650 1.00 91.25 92 PHE A C 1
ATOM 691 O O . PHE A 1 92 ? -2.440 2.425 -3.788 1.00 91.25 92 PHE A O 1
ATOM 698 N N . ALA A 1 93 ? -2.041 2.983 -5.905 1.00 88.44 93 ALA A N 1
ATOM 699 C CA . ALA A 1 93 ? -3.427 2.729 -6.301 1.00 88.44 93 ALA A CA 1
ATOM 700 C C . ALA A 1 93 ? -3.851 1.266 -6.035 1.00 88.44 93 ALA A C 1
ATOM 702 O O . ALA A 1 93 ? -4.992 1.001 -5.655 1.00 88.44 93 ALA A O 1
ATOM 703 N N . ASN A 1 94 ? -2.937 0.304 -6.195 1.00 88.06 94 ASN A N 1
ATOM 704 C CA . ASN A 1 94 ? -3.193 -1.104 -5.876 1.00 88.06 94 ASN A CA 1
ATOM 705 C C . ASN A 1 94 ? -3.114 -1.414 -4.371 1.00 88.06 94 ASN A C 1
ATOM 707 O O . ASN A 1 94 ? -3.814 -2.314 -3.912 1.00 88.06 94 ASN A O 1
ATOM 711 N N . VAL A 1 95 ? -2.340 -0.648 -3.596 1.00 92.94 95 VAL A N 1
ATOM 712 C CA . VAL A 1 95 ? -2.360 -0.690 -2.122 1.00 92.94 95 VAL A CA 1
ATOM 713 C C . VAL A 1 95 ? -3.765 -0.412 -1.600 1.00 92.94 95 VAL A C 1
ATOM 715 O O . VAL A 1 95 ? -4.326 -1.241 -0.881 1.00 92.94 95 VAL A O 1
ATOM 718 N N . PHE A 1 96 ? -4.384 0.685 -2.042 1.00 87.00 96 PHE A N 1
ATOM 719 C CA . PHE A 1 96 ? -5.751 1.024 -1.639 1.00 87.00 96 PHE A CA 1
ATOM 720 C C . PHE A 1 96 ? -6.773 -0.031 -2.075 1.00 87.00 96 PHE A C 1
ATOM 722 O O . PHE A 1 96 ? -7.679 -0.357 -1.312 1.00 87.00 96 PHE A O 1
ATOM 729 N N . ARG A 1 97 ? -6.606 -0.645 -3.257 1.00 84.06 97 ARG A N 1
ATOM 730 C CA . ARG A 1 97 ? -7.462 -1.771 -3.678 1.00 84.06 97 ARG A CA 1
ATOM 731 C C . ARG A 1 97 ? -7.400 -2.950 -2.706 1.00 84.06 97 ARG A C 1
ATOM 733 O O . ARG A 1 97 ? -8.440 -3.540 -2.434 1.00 84.06 97 ARG A O 1
ATOM 740 N N . GLY A 1 98 ? -6.219 -3.276 -2.178 1.00 83.19 98 GLY A N 1
ATOM 741 C CA . GLY A 1 98 ? -6.068 -4.323 -1.165 1.00 83.19 98 GLY A CA 1
ATOM 742 C C . GLY A 1 98 ? -6.759 -3.971 0.151 1.00 83.19 98 GLY A C 1
ATOM 743 O O . GLY A 1 98 ? -7.517 -4.779 0.684 1.00 83.19 98 GLY A O 1
ATOM 744 N N . VAL A 1 99 ? -6.546 -2.746 0.639 1.00 89.44 99 VAL A N 1
ATOM 745 C CA . VAL A 1 99 ? -7.171 -2.230 1.870 1.00 89.44 99 VAL A CA 1
ATOM 746 C C . VAL A 1 99 ? -8.700 -2.247 1.776 1.00 89.44 99 VAL A C 1
ATOM 748 O O . VAL A 1 99 ? -9.373 -2.684 2.709 1.00 89.44 99 VAL A O 1
ATOM 751 N N . ASN A 1 100 ? -9.253 -1.854 0.625 1.00 83.31 100 ASN A N 1
ATOM 752 C CA . ASN A 1 100 ? -10.697 -1.786 0.400 1.00 83.31 100 ASN A CA 1
ATOM 753 C C . ASN A 1 100 ? -11.412 -3.126 0.601 1.00 83.31 100 ASN A C 1
ATOM 755 O O . ASN A 1 100 ? -12.562 -3.129 1.025 1.00 83.31 100 ASN A O 1
ATOM 759 N N . VAL A 1 101 ? -10.761 -4.258 0.316 1.00 79.06 101 VAL A N 1
ATOM 760 C CA . VAL A 1 101 ? -11.361 -5.585 0.535 1.00 79.06 101 VAL A CA 1
ATOM 761 C C . VAL A 1 101 ? -11.551 -5.851 2.027 1.00 79.06 101 VAL A C 1
ATOM 763 O O . VAL A 1 101 ? -12.605 -6.327 2.441 1.00 79.06 101 VAL A O 1
ATOM 766 N N . VAL A 1 102 ? -10.555 -5.507 2.845 1.00 81.19 102 VAL A N 1
ATOM 767 C CA . VAL A 1 102 ? -10.623 -5.697 4.300 1.00 81.19 102 VAL A CA 1
ATOM 768 C C . VAL A 1 102 ? -11.651 -4.759 4.915 1.00 81.19 102 VAL A C 1
ATOM 770 O O . VAL A 1 102 ? -12.532 -5.214 5.639 1.00 81.19 102 VAL A O 1
ATOM 773 N N . ILE A 1 103 ? -11.590 -3.472 4.565 1.00 80.50 103 ILE A N 1
ATOM 774 C CA . ILE A 1 103 ? -12.567 -2.478 5.017 1.00 80.50 103 ILE A CA 1
ATOM 775 C C . ILE A 1 103 ? -13.982 -2.885 4.579 1.00 80.50 103 ILE A C 1
ATOM 777 O O . ILE A 1 103 ? -14.903 -2.868 5.389 1.00 80.50 103 ILE A O 1
ATOM 781 N N . GLY A 1 104 ? -14.153 -3.320 3.328 1.00 76.94 104 GLY A N 1
ATOM 782 C CA . GLY A 1 104 ? -15.425 -3.801 2.789 1.00 76.94 104 GLY A CA 1
ATOM 783 C C . GLY A 1 104 ? -16.033 -4.936 3.612 1.00 76.94 104 GLY A C 1
ATOM 784 O O . GLY A 1 104 ? -17.205 -4.858 3.972 1.00 76.94 104 GLY A O 1
ATOM 785 N N . ASN A 1 105 ? -15.224 -5.932 3.981 1.00 78.62 105 ASN A N 1
ATOM 786 C CA . ASN A 1 105 ? -15.661 -7.040 4.832 1.00 78.62 105 ASN A CA 1
ATOM 787 C C . ASN A 1 105 ? -16.009 -6.583 6.260 1.00 78.62 105 ASN A C 1
ATOM 789 O O . ASN A 1 105 ? -16.925 -7.119 6.875 1.00 78.62 105 ASN A O 1
ATOM 793 N N . MET A 1 106 ? -15.321 -5.570 6.798 1.00 73.06 106 MET A N 1
ATOM 794 C CA . MET A 1 106 ? -15.653 -4.995 8.111 1.00 73.06 106 MET A CA 1
ATOM 795 C C . MET A 1 106 ? -16.975 -4.207 8.097 1.00 73.06 106 MET A C 1
ATOM 797 O O . MET A 1 106 ? -17.625 -4.075 9.132 1.00 73.06 106 MET A O 1
ATOM 801 N N . ILE A 1 107 ? -17.395 -3.693 6.934 1.00 76.00 107 ILE A N 1
ATOM 802 C CA . ILE A 1 107 ? -18.618 -2.891 6.762 1.00 76.00 107 ILE A CA 1
ATOM 803 C C . ILE A 1 107 ? -19.897 -3.748 6.695 1.00 76.00 107 ILE A C 1
ATOM 805 O O . ILE A 1 107 ? -20.989 -3.185 6.692 1.00 76.00 107 ILE A O 1
ATOM 809 N N . GLU A 1 108 ? -19.833 -5.084 6.672 1.00 70.19 108 GLU A N 1
ATOM 810 C CA . GLU A 1 108 ? -21.016 -5.944 6.450 1.00 70.19 108 GLU A CA 1
ATOM 811 C C . GLU A 1 108 ? -22.163 -5.803 7.492 1.00 70.19 108 GLU A C 1
ATOM 813 O O . GLU A 1 108 ? -23.237 -6.370 7.304 1.00 70.19 108 GLU A O 1
ATOM 818 N N . GLY A 1 109 ? -22.019 -4.975 8.537 1.00 67.19 109 GLY A N 1
ATOM 819 C CA . GLY A 1 109 ? -23.115 -4.530 9.409 1.00 67.19 109 GLY A CA 1
ATOM 820 C C . GLY A 1 109 ? -23.781 -3.210 8.974 1.00 67.19 109 GLY A C 1
ATOM 821 O O . GLY A 1 109 ? -23.108 -2.228 8.660 1.00 67.19 109 GLY A O 1
ATOM 822 N N . ALA A 1 110 ? -25.119 -3.133 9.053 1.00 60.22 110 ALA A N 1
ATOM 823 C CA . ALA A 1 110 ? -25.909 -1.956 8.648 1.00 60.22 110 ALA A CA 1
ATOM 824 C C . ALA A 1 110 ? -25.452 -0.625 9.292 1.00 60.22 110 ALA A C 1
ATOM 826 O O . ALA A 1 110 ? -25.501 0.413 8.637 1.00 60.22 110 ALA A O 1
ATOM 827 N N . GLY A 1 111 ? -24.955 -0.650 10.536 1.00 73.00 111 GLY A N 1
ATOM 828 C CA . GLY A 1 111 ? -24.448 0.543 11.231 1.00 73.00 111 GLY A CA 1
ATOM 829 C C . GLY A 1 111 ? -23.035 0.978 10.820 1.00 73.00 111 GLY A C 1
ATOM 830 O O . GLY A 1 111 ? -22.739 2.172 10.810 1.00 73.00 111 GLY A O 1
ATOM 831 N N . ALA A 1 112 ? -22.171 0.040 10.420 1.00 79.50 112 ALA A N 1
ATOM 832 C CA . ALA A 1 112 ? -20.785 0.338 10.051 1.00 79.50 112 ALA A CA 1
ATOM 833 C C . ALA A 1 112 ? -20.713 1.159 8.757 1.00 79.50 112 ALA A C 1
ATOM 835 O O . ALA A 1 112 ? -19.950 2.121 8.667 1.00 79.50 112 ALA A O 1
ATOM 836 N N . ARG A 1 113 ? -21.570 0.842 7.776 1.00 80.88 113 ARG A N 1
ATOM 837 C CA . ARG A 1 113 ? -21.668 1.603 6.521 1.00 80.88 113 ARG A CA 1
ATOM 838 C C . ARG A 1 113 ? -22.041 3.061 6.770 1.00 80.88 113 ARG A C 1
ATOM 840 O O . ARG A 1 113 ? -21.377 3.953 6.249 1.00 80.88 113 ARG A O 1
ATOM 847 N N . THR A 1 114 ? -23.089 3.297 7.558 1.00 83.06 114 THR A N 1
ATOM 848 C CA . THR A 1 114 ? -23.547 4.652 7.881 1.00 83.06 114 THR A CA 1
ATOM 849 C C . THR A 1 114 ? -22.470 5.428 8.634 1.00 83.06 114 THR A C 1
ATOM 851 O O . THR A 1 114 ? -22.199 6.572 8.275 1.00 83.06 114 THR A O 1
ATOM 854 N N . ARG A 1 115 ? -21.784 4.800 9.601 1.00 82.44 115 ARG A N 1
ATOM 855 C CA . ARG A 1 115 ? -20.686 5.455 10.326 1.00 82.44 115 ARG A CA 1
ATOM 856 C C . ARG A 1 115 ? -19.528 5.838 9.405 1.00 82.44 115 ARG A C 1
ATOM 858 O O . ARG A 1 115 ? -19.024 6.947 9.512 1.00 82.44 115 ARG A O 1
ATOM 865 N N . MET A 1 116 ? -19.130 4.975 8.470 1.00 82.88 116 MET A N 1
ATOM 866 C CA . MET A 1 116 ? -18.061 5.311 7.520 1.00 82.88 116 MET A CA 1
ATOM 867 C C . MET A 1 116 ? -18.451 6.428 6.549 1.00 82.88 116 MET A C 1
ATOM 869 O O . MET A 1 116 ? -17.611 7.254 6.208 1.00 82.88 116 MET A O 1
ATOM 873 N N . GLN A 1 117 ? -19.718 6.494 6.132 1.00 84.31 117 GLN A N 1
ATOM 874 C CA . GLN A 1 117 ? -20.217 7.617 5.330 1.00 84.31 117 GLN A CA 1
ATOM 875 C C . GLN A 1 117 ? -20.175 8.938 6.109 1.00 84.31 117 GLN A C 1
ATOM 877 O O . GLN A 1 117 ? -19.784 9.956 5.544 1.00 84.31 117 GLN A O 1
ATOM 882 N N . GLN A 1 118 ? -20.534 8.917 7.395 1.00 84.88 118 GLN A N 1
ATOM 883 C CA . GLN A 1 118 ? -20.431 10.086 8.273 1.00 84.88 118 GLN A CA 1
ATOM 884 C C . GLN A 1 118 ? -18.975 10.520 8.454 1.00 84.88 118 GLN A C 1
ATOM 886 O O . GLN A 1 118 ? -18.662 11.672 8.181 1.00 84.88 118 GLN A O 1
ATOM 891 N N . LEU A 1 119 ? -18.075 9.590 8.790 1.00 84.00 119 LEU A N 1
ATOM 892 C CA . LEU A 1 119 ? -16.639 9.865 8.917 1.00 84.00 119 LEU A CA 1
ATOM 893 C C . LEU A 1 119 ? -16.046 10.451 7.628 1.00 84.00 119 LEU A C 1
ATOM 895 O O . LEU A 1 119 ? -15.236 11.370 7.680 1.00 84.00 119 LEU A O 1
ATOM 899 N N . ALA A 1 120 ? -16.462 9.949 6.462 1.00 86.31 120 ALA A N 1
ATOM 900 C CA . ALA A 1 120 ? -16.017 10.487 5.180 1.00 86.31 120 ALA A CA 1
ATOM 901 C C . ALA A 1 120 ? -16.495 11.929 4.955 1.00 86.31 120 ALA A C 1
ATOM 903 O O . ALA A 1 120 ? -15.746 12.727 4.402 1.00 86.31 120 ALA A O 1
ATOM 904 N N . ALA A 1 121 ? -17.717 12.274 5.374 1.00 88.75 121 ALA A N 1
ATOM 905 C CA . ALA A 1 121 ? -18.216 13.646 5.310 1.00 88.75 121 ALA A CA 1
ATOM 906 C C . ALA A 1 121 ? -17.492 14.561 6.314 1.00 88.75 121 ALA A C 1
ATOM 908 O O . ALA A 1 121 ? -17.053 15.643 5.934 1.00 88.75 121 ALA A O 1
ATOM 909 N N . GLU A 1 122 ? -17.306 14.098 7.554 1.00 86.31 122 GLU A N 1
ATOM 910 C CA . GLU A 1 122 ? -16.569 14.801 8.614 1.00 86.31 122 GLU A CA 1
ATOM 911 C C . GLU A 1 122 ? -15.122 15.102 8.190 1.00 86.31 122 GLU A C 1
ATOM 913 O O . GLU A 1 122 ? -14.629 16.206 8.411 1.00 86.31 122 GLU A O 1
ATOM 918 N N . ALA A 1 123 ? -14.457 14.162 7.509 1.00 86.69 123 ALA A N 1
ATOM 919 C CA . ALA A 1 123 ? -13.085 14.323 7.033 1.00 86.69 123 ALA A CA 1
ATOM 920 C C . ALA A 1 123 ? -12.893 15.531 6.096 1.00 86.69 123 ALA A C 1
ATOM 922 O O . ALA A 1 123 ? -11.850 16.170 6.146 1.00 86.69 123 ALA A O 1
ATOM 923 N N . TRP A 1 124 ? -13.881 15.882 5.266 1.00 87.94 124 TRP A N 1
ATOM 924 C CA . TRP A 1 124 ? -13.789 17.060 4.387 1.00 87.94 124 TRP A CA 1
ATOM 925 C C . TRP A 1 124 ? -13.883 18.385 5.136 1.00 87.94 124 TRP A C 1
ATOM 927 O O . TRP A 1 124 ? -13.438 19.413 4.631 1.00 87.94 124 TRP A O 1
ATOM 937 N N . SER A 1 125 ? -14.500 18.367 6.312 1.00 83.25 125 SER A N 1
ATOM 938 C CA . SER A 1 125 ? -14.625 19.533 7.184 1.00 83.25 125 SER A CA 1
ATOM 939 C C . SER A 1 125 ? -13.483 19.636 8.190 1.00 83.25 125 SER A C 1
ATOM 941 O O . SER A 1 125 ? -13.419 20.613 8.929 1.00 83.25 125 SER A O 1
ATOM 943 N N . ARG A 1 126 ? -12.596 18.640 8.228 1.00 80.25 126 ARG A N 1
ATOM 944 C CA . ARG A 1 126 ? -11.515 18.551 9.194 1.00 80.25 126 ARG A CA 1
ATOM 945 C C . ARG A 1 126 ? -10.205 19.080 8.621 1.00 80.25 126 ARG A C 1
ATOM 947 O O . ARG A 1 126 ? -9.819 18.730 7.508 1.00 80.25 126 ARG A O 1
ATOM 954 N N . ASP A 1 127 ? -9.478 19.832 9.440 1.00 82.94 127 ASP A N 1
ATOM 955 C CA . ASP A 1 127 ? -8.054 20.064 9.229 1.00 82.94 127 ASP A CA 1
ATOM 956 C C . ASP A 1 127 ? -7.250 18.897 9.832 1.00 82.94 127 ASP A C 1
ATOM 958 O O . ASP A 1 127 ? -7.294 1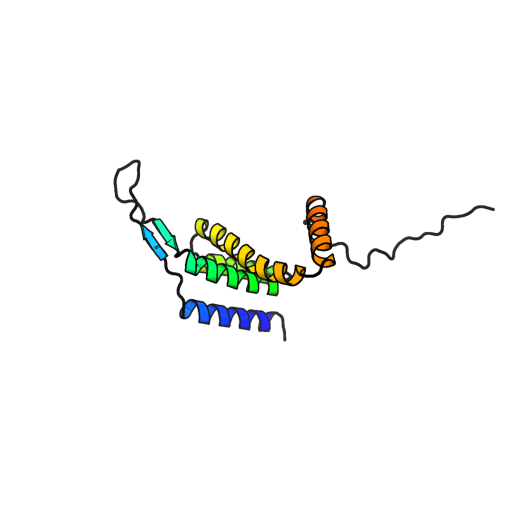8.630 11.032 1.00 82.94 127 ASP A O 1
ATOM 962 N N . PHE A 1 128 ? -6.546 18.145 8.985 1.00 78.31 128 PHE A N 1
ATOM 963 C CA . PHE A 1 128 ? -5.717 17.014 9.418 1.00 78.31 128 PHE A CA 1
ATOM 964 C C . PHE A 1 128 ? -4.356 17.439 9.983 1.00 78.31 128 PHE A C 1
ATOM 966 O O . PHE A 1 128 ? -3.603 16.581 10.440 1.00 78.31 128 PHE A O 1
ATOM 973 N N . SER A 1 129 ? -4.032 18.735 9.956 1.00 79.25 129 SER A N 1
ATOM 974 C CA . SER A 1 129 ? -2.875 19.282 10.667 1.00 79.25 129 SER A CA 1
ATOM 975 C C . SER A 1 129 ? -3.147 19.515 12.158 1.00 79.25 129 SER A C 1
ATOM 977 O O . SER A 1 129 ? -2.199 19.656 12.933 1.00 79.25 129 SER A O 1
ATOM 979 N N . GLU A 1 130 ? -4.417 19.505 12.576 1.00 77.75 130 GLU A N 1
ATOM 980 C CA . GLU A 1 130 ? -4.812 19.645 13.975 1.00 77.75 130 GLU A CA 1
ATOM 981 C C . GLU A 1 130 ? -4.833 18.281 14.697 1.00 77.75 130 GLU A C 1
ATOM 983 O O . GLU A 1 130 ? -5.208 17.259 14.097 1.00 77.75 130 GLU A O 1
ATOM 988 N N . PRO A 1 131 ? -4.444 18.236 15.990 1.00 63.34 131 PRO A N 1
ATOM 989 C CA . PRO A 1 131 ? -4.499 17.018 16.791 1.00 63.34 131 PRO A CA 1
ATOM 990 C C . PRO A 1 131 ? -5.882 16.368 16.730 1.00 63.34 131 PRO A C 1
ATOM 992 O O . PRO A 1 131 ? -6.906 17.042 16.626 1.00 63.34 131 PRO A O 1
ATOM 995 N N . PHE A 1 132 ? -5.930 15.037 16.807 1.00 61.69 132 PHE A N 1
ATOM 996 C CA . PHE A 1 132 ? -7.208 14.357 16.999 1.00 61.69 132 PHE A CA 1
ATOM 997 C C . PHE A 1 132 ? -7.857 14.863 18.291 1.00 61.69 132 PHE A C 1
ATOM 999 O O . PHE A 1 132 ? -7.170 14.857 19.314 1.00 61.69 132 PHE A O 1
ATOM 1006 N N . PRO A 1 133 ? -9.144 15.264 18.269 1.00 57.56 133 PRO A N 1
ATOM 1007 C 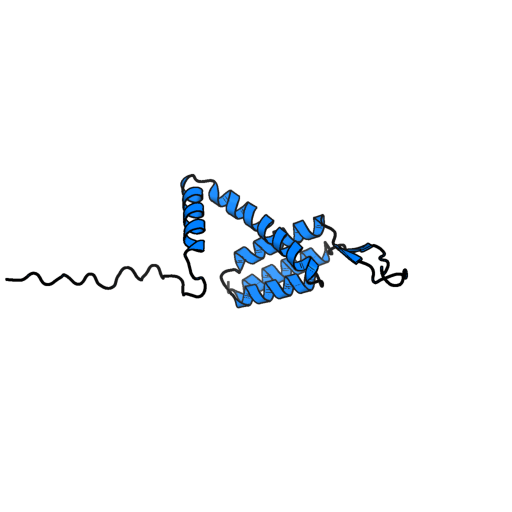CA . PRO A 1 133 ? -9.872 15.505 19.504 1.00 57.56 133 PRO A CA 1
ATOM 1008 C C . PRO A 1 133 ? -9.801 14.214 20.316 1.00 57.56 133 PRO A C 1
ATOM 1010 O O . PRO A 1 133 ? -10.247 13.162 19.847 1.00 57.56 133 PRO A O 1
ATOM 1013 N N . SER A 1 134 ? -9.141 14.254 21.470 1.00 50.31 134 SER A N 1
ATOM 1014 C CA . SER A 1 134 ? -9.144 13.127 22.394 1.00 50.31 134 SER A CA 1
ATOM 1015 C C . SER A 1 134 ? -10.567 12.937 22.907 1.00 50.31 134 SER A C 1
ATOM 1017 O O . SER A 1 134 ? -11.229 13.918 23.234 1.00 50.31 134 SER A O 1
ATOM 1019 N N . GLU A 1 135 ? -11.018 11.688 23.038 1.00 48.00 135 GLU A N 1
ATOM 1020 C CA . GLU A 1 135 ? -12.323 11.346 23.638 1.00 48.00 135 GLU A CA 1
ATOM 1021 C C . GLU A 1 135 ? -12.468 11.822 25.108 1.00 48.00 135 GLU A C 1
ATOM 1023 O O . GLU A 1 135 ? -13.533 11.673 25.697 1.00 48.00 135 GLU A O 1
ATOM 1028 N N . ASP A 1 136 ? -11.426 12.433 25.685 1.00 46.94 136 ASP A N 1
ATOM 1029 C CA . ASP A 1 136 ? -11.393 12.987 27.043 1.00 46.94 136 ASP A CA 1
ATOM 1030 C C . ASP A 1 136 ? -11.766 14.484 27.137 1.00 46.94 136 ASP A C 1
ATOM 1032 O O . ASP A 1 136 ? -11.859 15.015 28.246 1.00 46.94 136 ASP A O 1
ATOM 1036 N N . ASP A 1 137 ? -12.010 15.180 26.018 1.00 45.81 137 ASP A N 1
ATOM 1037 C CA . ASP A 1 137 ? -12.281 16.635 26.030 1.00 45.81 137 ASP A CA 1
ATOM 1038 C C . ASP A 1 137 ? -13.738 17.006 26.399 1.00 45.81 137 ASP A C 1
ATOM 1040 O O . ASP A 1 137 ? -14.095 18.179 26.462 1.00 45.81 137 ASP A O 1
ATOM 1044 N N . ASP A 1 138 ? -14.580 16.019 26.732 1.00 46.16 138 ASP A N 1
ATOM 1045 C CA . ASP A 1 138 ? -15.980 16.217 27.153 1.00 46.16 138 ASP A CA 1
ATOM 1046 C C . ASP A 1 138 ? -16.157 16.422 28.678 1.00 46.16 138 ASP A C 1
ATOM 1048 O O . ASP A 1 138 ? -17.268 16.310 29.202 1.00 46.16 138 ASP A O 1
ATOM 1052 N N . THR A 1 139 ? -15.093 16.726 29.438 1.00 45.41 139 THR A N 1
ATOM 1053 C CA . THR A 1 139 ? -15.206 16.927 30.906 1.00 45.41 139 THR A CA 1
ATOM 1054 C C . THR A 1 139 ? -14.740 18.274 31.459 1.00 45.41 139 THR A C 1
ATOM 1056 O O . THR A 1 139 ? -14.620 18.413 32.678 1.00 45.41 139 THR A O 1
ATOM 1059 N N . ALA A 1 140 ? -14.575 19.304 30.627 1.00 47.41 140 ALA A N 1
ATOM 1060 C CA . ALA A 1 140 ? -14.326 20.661 31.116 1.00 47.41 140 ALA A CA 1
ATOM 1061 C C . ALA A 1 140 ? -15.467 21.628 30.754 1.00 47.41 140 ALA A C 1
ATOM 1063 O O . ALA A 1 140 ? -15.817 21.798 29.593 1.00 47.41 140 ALA A O 1
ATOM 1064 N N . ASP A 1 141 ? -15.994 22.283 31.791 1.00 46.50 141 ASP A N 1
ATOM 1065 C CA . ASP A 1 141 ? -16.876 23.456 31.772 1.00 46.50 141 ASP A CA 1
ATOM 1066 C C . ASP A 1 141 ? -18.378 23.260 31.494 1.00 46.50 141 ASP A C 1
ATOM 1068 O O . ASP A 1 141 ? -18.992 23.975 30.706 1.00 46.50 141 ASP A O 1
ATOM 1072 N N . TYR A 1 142 ? -19.041 22.433 32.314 1.00 41.62 142 TYR A N 1
ATOM 1073 C CA . TYR A 1 142 ? -20.351 22.857 32.836 1.00 41.62 142 TYR A CA 1
ATOM 1074 C C . TYR A 1 142 ? -20.116 23.742 34.066 1.00 41.62 142 TYR A C 1
ATOM 1076 O O . TYR A 1 142 ? -20.126 23.276 35.207 1.00 41.62 142 TYR A O 1
ATOM 1084 N N . ALA A 1 143 ? -19.857 25.030 33.838 1.00 47.44 143 ALA A N 1
ATOM 1085 C CA . ALA A 1 143 ? -20.009 26.035 34.881 1.00 47.44 143 ALA A CA 1
ATOM 1086 C C . ALA A 1 143 ? -21.515 26.162 35.168 1.00 47.44 143 ALA A C 1
ATOM 1088 O O . ALA A 1 143 ? -22.253 26.526 34.251 1.00 47.44 143 ALA A O 1
ATOM 1089 N N . PRO A 1 144 ? -22.023 25.859 36.380 1.00 43.81 144 PRO A N 1
ATOM 1090 C CA . PRO A 1 144 ? -23.392 26.224 36.695 1.00 43.81 144 PRO A CA 1
ATOM 1091 C C . PRO A 1 144 ? -23.465 27.749 36.660 1.00 43.81 144 P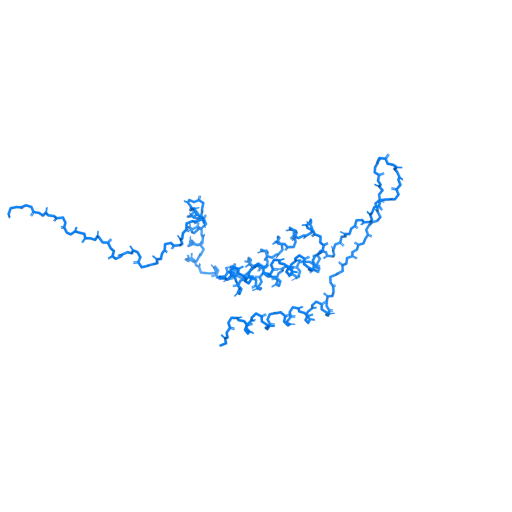RO A C 1
ATOM 1093 O O . PRO A 1 144 ? -22.848 28.434 37.481 1.00 43.81 144 PRO A O 1
ATOM 1096 N N . GLU A 1 145 ? -24.170 28.261 35.652 1.00 45.12 145 GLU A N 1
ATOM 1097 C CA . GLU A 1 145 ? -24.518 29.665 35.538 1.00 45.12 145 GLU A CA 1
ATOM 1098 C C . GLU A 1 145 ? -25.079 30.142 36.878 1.00 45.12 145 GLU A C 1
ATOM 1100 O O . GLU A 1 145 ? -25.933 29.512 37.503 1.00 45.12 145 GLU A O 1
ATOM 1105 N N . THR A 1 146 ? -24.535 31.261 37.336 1.00 51.84 146 THR A N 1
ATOM 1106 C CA . THR A 1 146 ? -25.060 32.057 38.434 1.00 51.84 146 THR A CA 1
ATOM 1107 C C . THR A 1 146 ? -26.555 32.296 38.229 1.00 51.84 146 THR A C 1
ATOM 1109 O O . THR A 1 146 ? -26.919 33.091 37.361 1.00 51.84 146 THR A O 1
ATOM 1112 N N . GLU A 1 147 ? -27.415 31.678 39.039 1.00 39.91 147 GLU A N 1
ATOM 1113 C CA . GLU A 1 147 ? -28.773 32.190 39.204 1.00 39.91 147 GLU A CA 1
ATOM 1114 C C . GLU A 1 147 ? -28.810 33.219 40.347 1.00 39.91 147 GLU A C 1
ATOM 1116 O O . GLU A 1 147 ? -28.239 32.986 41.418 1.00 39.91 147 GLU A O 1
ATOM 1121 N N . PRO A 1 148 ? -29.418 34.392 40.102 1.00 49.69 148 PRO A N 1
ATOM 1122 C CA . PRO A 1 148 ? -29.523 35.474 41.066 1.00 49.69 148 PRO A CA 1
ATOM 1123 C C . PRO A 1 148 ? -30.637 35.213 42.093 1.00 49.69 148 PRO A C 1
ATOM 1125 O O . PRO A 1 148 ? -31.548 34.428 41.837 1.00 49.69 148 PRO A O 1
ATOM 1128 N N . TRP A 1 149 ? -30.569 35.994 43.181 1.00 50.06 149 TRP A N 1
ATOM 1129 C CA . TRP A 1 149 ? -31.479 36.149 44.336 1.00 50.06 149 TRP A CA 1
ATOM 1130 C C . TRP A 1 149 ? -31.210 35.237 45.541 1.00 50.06 149 TRP A C 1
ATOM 1132 O O . TRP A 1 149 ? -31.731 34.104 45.603 1.00 50.06 149 TRP A O 1
#

Foldseek 3Di:
DDPVVVLVVLVVVLVVCCVVPPFDKDWDWDADPVPRHTDDTDIDTDLVSLLVVLLSLLVVCVVCVVPPVSVVVSLVVLCVRVVDPVCSVVSPVSSVVNNCVVLVVVCPDPVSVVVVVVVVVVVVVDDPVDDDDPPPPVPDDPPPPDDDD

Radius of gyration: 23.31 Å; chains: 1; bounding box: 48×52×79 Å

pLDDT: mean 79.49, std 13.75, range [39.91, 93.69]

Sequence (149 aa):
MTAAAQNDIIAQARRRYLAANPLRINSAPTVDIASGKPGEPFRIPNIGDMQIIGCKLGMEYLAICHDDDAVQEWINTAMAIMKDPGLLGILFANVFRGVNVVIGNMIEGAGARTRMQQLAAEAWSRDFSEPFPSEDDDTADYAPETEPW

Organism: Mycobacterium simiae (NCBI:txid1784)

Secondary structure (DSSP, 8-state):
--HHHHHHHHHHHHHHHHHHS---EEEE--B-TTT-SB-PPEEEE-HHHHHHHHHHHHHHHHHHTT-HHHHHHHHHHHHHHH--HHHHHHHHHHHHHHHHHHHHHHT-SHHHHHHHHHHHHHHHH--TTSPP--TTGGGS---------